Protein AF-A0A2E8E3B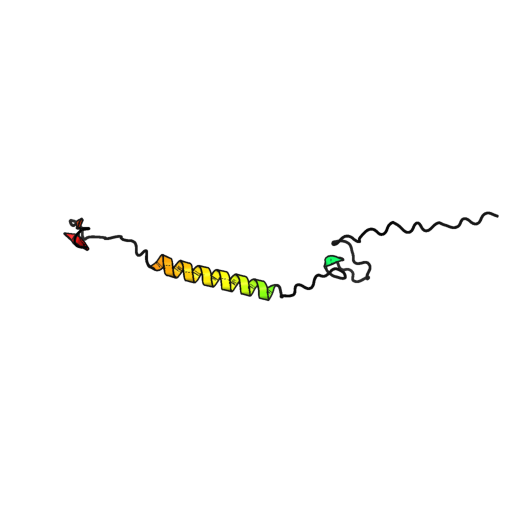2-F1 (afdb_monomer)

Structure (mmCIF, N/CA/C/O backbone):
data_AF-A0A2E8E3B2-F1
#
_entry.id   AF-A0A2E8E3B2-F1
#
loop_
_atom_site.group_PDB
_atom_site.id
_atom_site.type_symbol
_atom_site.label_atom_id
_atom_site.label_alt_id
_atom_site.label_comp_id
_atom_site.label_asym_id
_atom_site.label_entity_id
_atom_site.label_seq_id
_atom_site.pdbx_PDB_ins_code
_atom_site.Cartn_x
_atom_site.Cartn_y
_atom_site.Cartn_z
_atom_site.occupancy
_atom_site.B_iso_or_equiv
_atom_site.auth_seq_id
_atom_site.auth_comp_id
_atom_site.auth_asym_id
_atom_site.auth_atom_id
_atom_site.pdbx_PDB_model_num
ATOM 1 N N . MET A 1 1 ? -35.802 16.783 59.915 1.00 44.31 1 MET A N 1
ATOM 2 C CA . MET A 1 1 ? -35.075 15.614 59.379 1.00 44.31 1 MET A CA 1
ATOM 3 C C . MET A 1 1 ? -34.683 15.970 57.950 1.00 44.31 1 MET A C 1
ATOM 5 O O . MET A 1 1 ? -35.572 16.103 57.124 1.00 44.31 1 MET A O 1
ATOM 9 N N . LYS A 1 2 ? -33.411 16.304 57.694 1.00 42.91 2 LYS A N 1
ATOM 10 C CA . LYS A 1 2 ? -32.905 16.651 56.353 1.00 42.91 2 LYS A CA 1
ATOM 11 C C . LYS A 1 2 ? -32.228 15.405 55.783 1.00 42.91 2 LYS A C 1
ATOM 13 O O . LYS A 1 2 ? -31.177 15.027 56.286 1.00 42.91 2 LYS A O 1
ATOM 18 N N . ALA A 1 3 ? -32.842 14.768 54.792 1.00 50.12 3 ALA A N 1
ATOM 19 C CA . ALA A 1 3 ? -32.172 13.770 53.969 1.00 50.12 3 ALA A CA 1
ATOM 20 C C . ALA A 1 3 ? -31.461 14.523 52.838 1.00 50.12 3 ALA A C 1
ATOM 22 O O . ALA A 1 3 ? -32.109 15.211 52.051 1.00 50.12 3 ALA A O 1
ATOM 23 N N . GLY A 1 4 ? -30.129 14.481 52.848 1.00 52.19 4 GLY A N 1
ATOM 24 C CA . GLY A 1 4 ? -29.297 14.999 51.773 1.00 52.19 4 GLY A CA 1
ATOM 25 C C . GLY A 1 4 ? -29.341 14.031 50.601 1.00 52.19 4 GLY A C 1
ATOM 26 O O . GLY A 1 4 ? -28.909 12.890 50.726 1.00 52.19 4 GLY A O 1
ATOM 27 N N . GLU A 1 5 ? -29.888 14.496 49.488 1.00 60.41 5 GLU A N 1
ATOM 28 C CA . GLU A 1 5 ? -29.707 13.886 48.181 1.00 60.41 5 GLU A CA 1
ATOM 29 C C . GLU A 1 5 ? -28.257 14.147 47.752 1.00 60.41 5 GLU A C 1
ATOM 31 O O . GLU A 1 5 ? -27.846 15.294 47.557 1.00 60.41 5 GLU A O 1
ATOM 36 N N . GLU A 1 6 ? -27.444 13.090 47.713 1.00 62.66 6 GLU A N 1
ATOM 37 C CA . GLU A 1 6 ? -26.096 13.141 47.157 1.00 62.66 6 GLU A CA 1
ATOM 38 C C . GLU A 1 6 ? -26.232 13.367 45.651 1.00 62.66 6 GLU A C 1
ATOM 40 O O . GLU A 1 6 ? -26.609 12.477 44.889 1.00 62.66 6 GLU A O 1
ATOM 45 N N . VAL A 1 7 ? -25.974 14.603 45.230 1.00 59.53 7 VAL A N 1
ATOM 46 C CA . VAL A 1 7 ? -25.894 14.976 43.823 1.00 59.53 7 VAL A CA 1
ATOM 47 C C . VAL A 1 7 ? -24.725 14.206 43.218 1.00 59.53 7 VAL A C 1
ATOM 49 O O . VAL A 1 7 ? -23.569 14.617 43.336 1.00 59.53 7 VAL A O 1
ATOM 52 N N . VAL A 1 8 ? -25.032 13.090 42.555 1.00 63.91 8 VAL A N 1
ATOM 53 C CA . VAL A 1 8 ? -24.123 12.446 41.609 1.00 63.91 8 VAL A CA 1
ATOM 54 C C . VAL A 1 8 ? -23.862 13.477 40.521 1.00 63.91 8 VAL A C 1
ATOM 56 O O . VAL A 1 8 ? -24.670 13.694 39.616 1.00 63.91 8 VAL A O 1
ATOM 59 N N . THR A 1 9 ? -22.744 14.182 40.652 1.00 46.47 9 THR A N 1
ATOM 60 C CA . THR A 1 9 ? -22.241 15.063 39.611 1.00 46.47 9 THR A CA 1
ATOM 61 C C . THR A 1 9 ? -21.865 14.170 38.438 1.00 46.47 9 THR A C 1
ATOM 63 O O . THR A 1 9 ? -20.825 13.515 38.425 1.00 46.47 9 THR A O 1
ATOM 66 N N . VAL A 1 10 ? -22.761 14.083 37.454 1.00 59.38 10 VAL A N 1
ATOM 67 C CA . VAL A 1 10 ? -22.471 13.450 36.170 1.00 59.38 10 VAL A CA 1
ATOM 68 C C . VAL A 1 10 ? -21.380 14.303 35.534 1.00 59.38 10 VAL A C 1
ATOM 70 O O . VAL A 1 10 ? -21.644 15.385 35.007 1.00 59.38 10 VAL A O 1
ATOM 73 N N . ALA A 1 11 ? -20.131 13.867 35.704 1.00 58.31 11 ALA A N 1
ATOM 74 C CA . ALA A 1 11 ? -18.971 14.529 35.144 1.00 58.31 11 ALA A CA 1
ATOM 75 C C . ALA A 1 11 ? -19.213 14.749 33.649 1.00 58.31 11 ALA A C 1
ATOM 77 O O . ALA A 1 11 ? -19.680 13.853 32.943 1.00 58.31 11 ALA A O 1
ATOM 78 N N . SER A 1 12 ? -18.933 15.981 33.219 1.00 51.34 12 SER A N 1
ATOM 79 C CA . SER A 1 12 ? -19.020 16.471 31.846 1.00 51.34 12 SER A CA 1
ATOM 80 C C . SER A 1 12 ? -18.671 15.377 30.838 1.00 51.34 12 SER A C 1
ATOM 82 O O . SER A 1 12 ? -17.690 14.663 31.044 1.00 51.34 12 SER A O 1
ATOM 84 N N . ALA A 1 13 ? -19.465 15.261 29.768 1.00 56.47 13 ALA A N 1
ATOM 85 C CA . ALA A 1 13 ? -19.275 14.350 28.641 1.00 56.47 13 ALA A CA 1
ATOM 86 C C . ALA A 1 13 ? -17.935 14.619 27.925 1.00 56.47 13 ALA A C 1
ATOM 88 O O . ALA A 1 13 ? -17.869 15.145 26.813 1.00 56.47 13 ALA A O 1
ATOM 89 N N . GLY A 1 14 ? -16.837 14.296 28.601 1.00 61.34 14 GLY A N 1
ATOM 90 C CA . GLY A 1 14 ? -15.486 14.353 28.098 1.00 61.34 14 GLY A CA 1
ATOM 91 C C . GLY A 1 14 ? -15.348 13.250 27.072 1.00 61.34 14 GLY A C 1
ATOM 92 O O . GLY A 1 14 ? -15.610 12.082 27.358 1.00 61.34 14 GLY A O 1
ATOM 93 N N . LYS A 1 15 ? -14.964 13.621 25.853 1.00 73.06 15 LYS A N 1
ATOM 94 C CA . LYS A 1 15 ? -14.563 12.649 24.839 1.00 73.06 15 LYS A CA 1
ATOM 95 C C . LYS A 1 15 ? -13.509 11.746 25.467 1.00 73.06 15 LYS A C 1
ATOM 97 O O . LYS A 1 15 ? -12.452 12.239 25.853 1.00 73.06 15 LYS A O 1
ATOM 102 N N . VAL A 1 16 ? -13.816 10.456 25.591 1.00 81.94 16 VAL A N 1
ATOM 103 C CA . VAL A 1 16 ? -12.854 9.481 26.102 1.00 81.94 16 VAL A CA 1
ATOM 104 C C . VAL A 1 16 ? -11.603 9.563 25.222 1.00 81.94 16 VAL A C 1
ATOM 106 O O . VAL A 1 16 ? -11.700 9.619 23.988 1.00 81.94 16 VAL A O 1
ATOM 109 N N . GLY A 1 17 ? -10.432 9.685 25.838 1.00 86.75 17 GLY A N 1
ATOM 110 C CA . GLY A 1 17 ? -9.196 9.874 25.103 1.00 86.75 17 GLY A CA 1
ATOM 111 C C . GLY A 1 17 ? -8.871 8.629 24.288 1.00 86.75 17 GLY A C 1
ATOM 112 O O . GLY A 1 17 ? -9.030 7.491 24.722 1.00 86.75 17 GLY A O 1
ATOM 113 N N . ARG A 1 18 ? -8.341 8.835 23.083 1.00 88.19 18 ARG A N 1
ATOM 114 C CA . ARG A 1 18 ? -7.990 7.769 22.130 1.00 88.19 18 ARG A CA 1
ATOM 115 C C . ARG A 1 18 ? -7.068 6.687 22.742 1.00 88.19 18 ARG A C 1
ATOM 117 O O . ARG A 1 18 ? -7.090 5.531 22.324 1.00 88.19 18 ARG A O 1
ATOM 124 N N . ASN A 1 19 ? -6.252 7.032 23.741 1.00 91.00 19 ASN A N 1
ATOM 125 C CA . ASN A 1 19 ? -5.343 6.099 24.421 1.00 91.00 19 ASN A CA 1
ATOM 126 C C . ASN A 1 19 ? -5.868 5.537 25.755 1.00 91.00 19 ASN A C 1
ATOM 128 O O . ASN A 1 19 ? -5.216 4.635 26.282 1.00 91.00 19 ASN A O 1
ATOM 132 N N . ASP A 1 20 ? -6.992 6.035 26.272 1.00 92.62 20 ASP A N 1
ATOM 133 C CA . ASP A 1 20 ? -7.566 5.613 27.554 1.00 92.62 20 ASP A CA 1
ATOM 134 C C . ASP A 1 20 ? -8.118 4.180 27.484 1.00 92.62 20 ASP A C 1
ATOM 136 O O . ASP A 1 20 ? -8.405 3.682 26.383 1.00 92.62 20 ASP A O 1
ATOM 140 N N . PRO A 1 21 ? -8.254 3.481 28.629 1.00 92.19 21 PRO A N 1
ATOM 141 C CA . PRO A 1 21 ? -8.925 2.186 28.668 1.00 92.19 21 PRO A CA 1
ATOM 142 C C . PRO A 1 21 ? -10.353 2.296 28.121 1.00 92.19 21 PRO A C 1
ATOM 144 O O . PRO A 1 21 ? -11.089 3.233 28.425 1.00 92.19 21 PRO A O 1
ATOM 147 N N . CYS A 1 22 ? -10.752 1.330 27.292 1.00 93.69 22 CYS A N 1
ATOM 148 C CA . CYS A 1 22 ? -12.077 1.326 26.686 1.00 93.69 22 CYS A CA 1
ATOM 149 C C . CYS A 1 22 ? -13.168 1.144 27.756 1.00 93.69 22 CYS A C 1
ATOM 151 O O . CYS A 1 22 ? -13.142 0.130 28.461 1.00 93.69 22 CYS A O 1
ATOM 153 N N . PRO A 1 23 ? -14.189 2.021 27.809 1.00 90.25 23 PRO A N 1
ATOM 154 C CA . PRO A 1 23 ? -15.305 1.883 28.751 1.00 90.25 23 PRO A CA 1
ATOM 155 C C . PRO A 1 23 ? -16.191 0.661 28.457 1.00 90.25 23 PRO A C 1
ATOM 157 O O . PRO A 1 23 ? -17.035 0.293 29.261 1.00 90.25 23 PRO A O 1
ATOM 160 N N . CYS A 1 24 ? -15.976 -0.001 27.318 1.00 91.25 24 CYS A N 1
ATOM 161 C CA . CYS A 1 24 ? -16.642 -1.233 26.919 1.00 91.25 24 CYS A CA 1
ATOM 162 C C . CYS A 1 24 ? -16.196 -2.489 27.697 1.00 91.25 24 CYS A C 1
ATOM 164 O O . CYS A 1 24 ? -16.706 -3.574 27.433 1.00 91.25 24 CYS A O 1
ATOM 166 N N . GLY A 1 25 ? -15.207 -2.381 28.594 1.00 87.06 25 GLY A N 1
ATOM 167 C CA . GLY A 1 25 ? -14.735 -3.509 29.409 1.00 87.06 25 GLY A CA 1
ATOM 168 C C . GLY A 1 25 ? -13.785 -4.476 28.692 1.00 87.06 25 GLY A C 1
ATOM 169 O O . GLY A 1 25 ? -13.454 -5.525 29.230 1.00 87.06 25 GLY A O 1
ATOM 170 N N . SER A 1 26 ? -13.294 -4.133 27.497 1.00 90.12 26 SER A N 1
ATOM 171 C CA . SER A 1 26 ? -12.405 -5.010 26.715 1.00 90.12 26 SER A CA 1
ATOM 172 C C . SER A 1 26 ? -10.963 -5.090 27.232 1.00 90.12 26 SER A C 1
ATOM 174 O O . SER A 1 26 ? -10.172 -5.873 26.708 1.00 90.12 26 SER A O 1
ATOM 176 N N . GLY A 1 27 ? -10.579 -4.228 28.181 1.00 90.81 27 GLY A N 1
ATOM 177 C CA . GLY A 1 27 ? -9.194 -4.082 28.648 1.00 90.81 27 GLY A CA 1
ATOM 178 C C . GLY A 1 27 ? -8.227 -3.475 27.616 1.00 90.81 27 GLY A C 1
ATOM 179 O O . GLY A 1 27 ? -7.040 -3.332 27.895 1.00 90.81 27 GLY A O 1
ATOM 180 N N . LYS A 1 28 ? -8.706 -3.100 26.421 1.00 91.94 28 LYS A N 1
ATOM 181 C CA . LYS A 1 28 ? -7.907 -2.488 25.343 1.00 91.94 28 LYS A CA 1
ATOM 182 C C . LYS A 1 28 ? -8.002 -0.959 25.379 1.00 91.94 28 LYS A C 1
ATOM 184 O O . LYS A 1 28 ? -8.946 -0.403 25.936 1.00 91.94 28 LYS A O 1
ATOM 189 N N . LYS A 1 29 ? -7.063 -0.269 24.719 1.00 91.81 29 LYS A N 1
ATOM 190 C CA . LYS A 1 29 ? -7.148 1.187 24.488 1.00 91.81 29 LYS A CA 1
ATOM 191 C C . LYS A 1 29 ? -8.349 1.517 23.601 1.00 91.81 29 LYS A C 1
ATOM 193 O O . LYS A 1 29 ? -8.614 0.779 22.650 1.00 91.81 29 LYS A O 1
ATOM 198 N N . TYR A 1 30 ? -9.017 2.644 23.838 1.00 92.81 30 TYR A N 1
ATOM 199 C CA . TYR A 1 30 ? -10.216 3.058 23.101 1.00 92.81 30 TYR A CA 1
ATOM 200 C C . TYR A 1 30 ? -10.025 3.038 21.570 1.00 92.81 30 TYR A C 1
ATOM 202 O O . TYR A 1 30 ? -10.830 2.433 20.858 1.00 92.81 30 TYR A O 1
ATOM 210 N N . LYS A 1 31 ? -8.886 3.536 21.060 1.00 90.81 31 LYS A N 1
ATOM 211 C CA . LYS A 1 31 ? -8.507 3.502 19.624 1.00 90.81 31 LYS A CA 1
ATOM 212 C C . LYS A 1 31 ? -8.324 2.126 19.003 1.00 90.81 31 LYS A C 1
ATOM 214 O O . LYS A 1 31 ? -8.270 2.007 17.785 1.00 90.81 31 LYS A O 1
ATOM 219 N N . GLN A 1 32 ? -8.105 1.113 19.831 1.00 90.31 32 GLN A N 1
ATOM 220 C CA . GLN A 1 32 ? -7.904 -0.273 19.410 1.00 90.31 32 GLN A CA 1
ATOM 221 C C . GLN A 1 32 ? -9.147 -1.125 19.691 1.00 90.31 32 GLN A C 1
ATOM 223 O O . GLN A 1 32 ? -9.092 -2.342 19.539 1.00 90.31 32 GLN A O 1
ATOM 228 N N . CYS A 1 33 ? -10.240 -0.502 20.142 1.00 92.50 33 CYS A N 1
ATOM 229 C CA . CYS A 1 33 ? -11.496 -1.169 20.437 1.00 92.50 33 CYS A CA 1
ATOM 230 C C . CYS A 1 33 ? -12.671 -0.419 19.793 1.00 92.50 33 CYS A C 1
ATOM 232 O O . CYS A 1 33 ? -12.893 -0.581 18.600 1.00 92.50 33 CYS A O 1
ATOM 234 N N . CYS A 1 34 ? -13.399 0.421 20.531 1.00 91.31 34 CYS A N 1
ATOM 235 C CA . CYS A 1 34 ? -14.583 1.111 20.007 1.00 91.31 34 CYS A CA 1
ATOM 236 C C . CYS A 1 34 ? -14.279 2.182 18.944 1.00 91.31 34 CYS A C 1
ATOM 238 O O . CYS A 1 34 ? -15.145 2.483 18.132 1.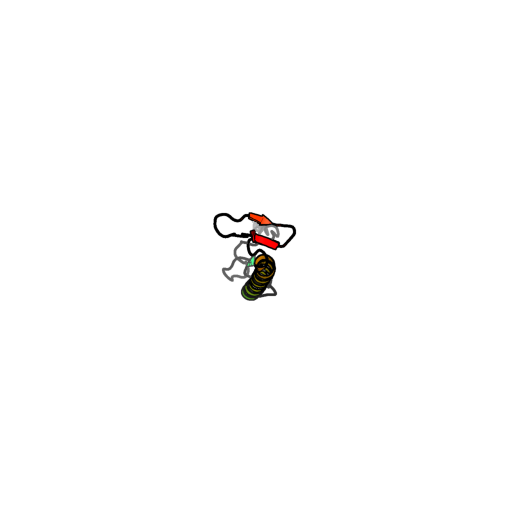00 91.31 34 CYS A O 1
ATOM 240 N N . GLU A 1 35 ? -13.066 2.740 18.913 1.00 89.06 35 GLU A N 1
ATOM 241 C CA . GLU A 1 35 ? -12.634 3.722 17.901 1.00 89.06 35 GLU A CA 1
ATOM 242 C C . GLU A 1 35 ? -11.632 3.110 16.902 1.00 89.06 35 GLU A C 1
ATOM 244 O O . GLU A 1 35 ? -10.817 3.806 16.284 1.00 89.06 35 GLU A O 1
ATOM 249 N N . GLN A 1 36 ? -11.654 1.783 16.750 1.00 85.56 36 GLN A N 1
ATOM 250 C CA . GLN A 1 36 ? -10.811 1.100 15.781 1.00 85.56 36 GLN A CA 1
ATOM 251 C C . GLN A 1 36 ? -11.240 1.494 14.363 1.00 85.56 36 GLN A C 1
ATOM 253 O O . GLN A 1 36 ? -12.247 1.026 13.837 1.00 85.56 36 GLN A O 1
ATOM 258 N N . LYS A 1 37 ? -10.450 2.354 13.712 1.00 81.00 37 LYS A N 1
ATOM 259 C CA . LYS A 1 37 ? -10.595 2.597 12.275 1.00 81.00 37 LYS A CA 1
ATOM 260 C C . LYS A 1 37 ? -10.208 1.305 11.562 1.00 81.00 37 LYS A C 1
ATOM 262 O O . LYS A 1 37 ? -9.063 0.867 11.675 1.00 81.00 37 LYS A O 1
ATOM 267 N N . ALA A 1 38 ? -11.154 0.685 10.862 1.00 68.06 38 ALA A N 1
ATOM 268 C CA . ALA A 1 38 ? -10.844 -0.423 9.976 1.00 68.06 38 ALA A CA 1
ATOM 269 C C . ALA A 1 38 ? -9.883 0.105 8.904 1.00 68.06 38 ALA A C 1
ATOM 271 O O . ALA A 1 38 ? -10.266 0.889 8.036 1.00 68.06 38 ALA A O 1
ATOM 272 N N . HIS A 1 39 ? -8.607 -0.263 9.004 1.00 66.44 39 HIS A N 1
ATOM 273 C CA . HIS A 1 39 ? -7.685 -0.069 7.900 1.00 66.44 39 HIS A CA 1
ATOM 274 C C . HIS A 1 39 ? -8.194 -0.966 6.771 1.00 66.44 39 HIS A C 1
ATOM 276 O O . HIS A 1 39 ? -8.145 -2.187 6.885 1.00 66.44 39 HIS A O 1
ATOM 282 N N . ALA A 1 40 ? -8.757 -0.351 5.728 1.00 67.12 40 ALA A N 1
ATOM 283 C CA . ALA A 1 40 ? -9.401 -1.060 4.623 1.00 67.12 40 ALA A CA 1
ATOM 284 C C . ALA A 1 40 ? -8.438 -1.998 3.867 1.00 67.12 40 ALA A C 1
ATOM 286 O O . ALA A 1 40 ? -8.884 -2.916 3.188 1.00 67.12 40 ALA A O 1
ATOM 287 N N . LEU A 1 41 ? -7.124 -1.798 4.017 1.00 66.44 41 LEU A N 1
ATOM 288 C CA . LEU A 1 41 ? -6.080 -2.707 3.558 1.00 66.44 41 LEU A CA 1
ATOM 289 C C . LEU A 1 41 ? -5.267 -3.213 4.754 1.00 66.44 41 LEU A C 1
ATOM 291 O O . LEU A 1 41 ? -4.917 -2.444 5.654 1.00 66.44 41 LEU A O 1
ATOM 295 N N . SER A 1 42 ? -4.937 -4.507 4.744 1.00 79.94 42 SER A N 1
ATOM 296 C CA . SER A 1 42 ? -4.056 -5.102 5.747 1.00 79.94 42 SER A CA 1
ATOM 297 C C . SER A 1 42 ? -2.671 -4.431 5.708 1.00 79.94 42 SER A C 1
ATOM 299 O O . SER A 1 42 ? -2.211 -4.031 4.635 1.00 79.94 42 SER A O 1
ATOM 301 N N . PRO A 1 43 ? -1.955 -4.337 6.844 1.00 83.19 43 PRO A N 1
ATOM 302 C CA . PRO A 1 43 ? -0.584 -3.822 6.862 1.00 83.19 43 PRO A CA 1
ATOM 303 C C . PRO A 1 43 ? 0.335 -4.543 5.862 1.00 83.19 43 PRO A C 1
ATOM 305 O O . PRO A 1 43 ? 1.213 -3.925 5.271 1.00 83.19 43 PRO A O 1
ATOM 308 N N . MET A 1 44 ? 0.077 -5.833 5.619 1.00 78.94 44 MET A N 1
ATOM 309 C CA . MET A 1 44 ? 0.819 -6.654 4.659 1.00 78.94 44 MET A CA 1
ATOM 310 C C . MET A 1 44 ? 0.554 -6.257 3.206 1.00 78.94 44 MET A C 1
ATOM 312 O O . MET A 1 44 ? 1.485 -6.234 2.406 1.00 78.94 44 MET A O 1
ATOM 316 N N . ALA A 1 45 ? -0.684 -5.888 2.864 1.00 87.88 45 ALA A N 1
ATOM 317 C CA . ALA A 1 45 ? -1.012 -5.404 1.526 1.00 87.88 45 ALA A CA 1
ATOM 318 C C . ALA A 1 45 ? -0.274 -4.094 1.209 1.00 87.88 45 ALA A C 1
ATOM 320 O O . ALA A 1 45 ? 0.244 -3.931 0.109 1.00 87.88 45 ALA A O 1
ATOM 321 N N . TRP A 1 46 ? -0.154 -3.186 2.182 1.00 86.94 46 TRP A N 1
ATOM 322 C CA . TRP A 1 46 ? 0.602 -1.946 1.986 1.00 86.94 46 TRP A CA 1
ATOM 323 C C . TRP A 1 46 ? 2.113 -2.234 1.878 1.00 86.94 46 TRP A C 1
ATOM 325 O O . TRP A 1 46 ? 2.768 -1.750 0.964 1.00 86.94 46 TRP A O 1
ATOM 335 N N . ILE A 1 47 ? 2.677 -3.112 2.714 1.00 89.69 47 ILE A N 1
ATOM 336 C CA . ILE A 1 47 ? 4.094 -3.506 2.578 1.00 89.69 47 ILE A CA 1
ATOM 337 C C . ILE A 1 47 ? 4.380 -4.091 1.184 1.00 89.69 47 ILE A C 1
ATOM 339 O O . ILE A 1 47 ? 5.378 -3.727 0.565 1.00 89.69 47 ILE A O 1
ATOM 343 N N . ALA A 1 48 ? 3.485 -4.931 0.657 1.00 92.75 48 ALA A N 1
ATOM 344 C CA . ALA A 1 48 ? 3.618 -5.491 -0.685 1.00 92.75 48 ALA A CA 1
ATOM 345 C C . ALA A 1 48 ? 3.551 -4.414 -1.783 1.00 92.75 48 ALA A C 1
ATOM 347 O O . ALA A 1 48 ? 4.392 -4.407 -2.677 1.00 92.75 48 ALA A O 1
ATOM 348 N N . ILE A 1 49 ? 2.605 -3.471 -1.700 1.00 91.50 49 ILE A N 1
ATOM 349 C CA . ILE A 1 49 ? 2.474 -2.381 -2.682 1.00 91.50 49 ILE A CA 1
ATOM 350 C C . ILE A 1 49 ? 3.713 -1.470 -2.664 1.00 91.50 49 ILE A C 1
ATOM 352 O O . ILE A 1 49 ? 4.247 -1.169 -3.732 1.00 91.50 49 ILE A O 1
ATOM 356 N N . VAL A 1 50 ? 4.211 -1.066 -1.483 1.00 94.62 50 VAL A N 1
ATOM 357 C CA . VAL A 1 50 ? 5.464 -0.285 -1.384 1.00 94.62 50 VAL A CA 1
ATOM 358 C C . VAL A 1 50 ? 6.622 -1.081 -1.971 1.00 94.62 50 VAL A C 1
ATOM 360 O O . VAL A 1 50 ? 7.376 -0.552 -2.782 1.00 94.62 50 VAL A O 1
ATOM 363 N N . GLY A 1 51 ? 6.770 -2.345 -1.570 1.00 94.38 51 GLY A N 1
ATOM 364 C CA . GLY A 1 51 ? 7.878 -3.193 -1.999 1.00 94.38 51 GLY A CA 1
ATOM 365 C C . GLY A 1 51 ? 7.928 -3.361 -3.517 1.00 94.38 51 GLY A C 1
ATOM 366 O O . GLY A 1 51 ? 8.987 -3.189 -4.115 1.00 94.38 51 GLY A O 1
ATOM 367 N N . VAL A 1 52 ? 6.778 -3.613 -4.151 1.00 95.38 52 VAL A N 1
ATOM 368 C CA . VAL A 1 52 ? 6.667 -3.720 -5.615 1.00 95.38 52 VAL A CA 1
ATOM 369 C C . VAL A 1 52 ? 6.993 -2.389 -6.291 1.00 95.38 52 VAL A C 1
ATOM 371 O O . VAL A 1 52 ? 7.739 -2.379 -7.267 1.00 95.38 52 VAL A O 1
ATOM 374 N N . ALA A 1 53 ? 6.499 -1.265 -5.767 1.00 95.19 53 ALA A N 1
ATOM 375 C CA . ALA A 1 53 ? 6.799 0.054 -6.321 1.00 95.19 53 ALA A CA 1
ATOM 376 C C . ALA A 1 53 ? 8.298 0.387 -6.241 1.00 95.19 53 ALA A C 1
ATOM 378 O O . ALA A 1 53 ? 8.879 0.843 -7.222 1.00 95.19 53 ALA A O 1
ATOM 379 N N . VAL A 1 54 ? 8.949 0.112 -5.107 1.00 96.06 54 VAL A N 1
ATOM 380 C CA . VAL A 1 54 ? 10.392 0.339 -4.924 1.00 96.06 54 VAL A CA 1
ATOM 381 C C . VAL A 1 54 ? 11.214 -0.567 -5.840 1.00 96.06 54 VAL A C 1
ATOM 383 O O . VAL A 1 54 ? 12.153 -0.089 -6.472 1.00 96.06 54 VAL A O 1
ATOM 386 N N . ALA A 1 55 ? 10.851 -1.845 -5.967 1.00 94.69 55 ALA A N 1
ATOM 387 C CA . ALA A 1 55 ? 11.529 -2.774 -6.869 1.00 94.69 55 ALA A CA 1
ATOM 388 C C . ALA A 1 55 ? 11.380 -2.362 -8.343 1.00 94.69 55 ALA A C 1
ATOM 390 O O . ALA A 1 55 ? 12.354 -2.400 -9.093 1.00 94.69 55 ALA A O 1
ATOM 391 N N . ALA A 1 56 ? 10.190 -1.909 -8.749 1.00 95.19 56 ALA A N 1
ATOM 392 C CA . ALA A 1 56 ? 9.951 -1.389 -10.092 1.00 95.19 56 ALA A CA 1
ATOM 393 C C . ALA A 1 56 ? 10.776 -0.121 -10.359 1.00 95.19 56 ALA A C 1
ATOM 395 O O . ALA A 1 56 ? 11.439 -0.033 -11.387 1.00 95.19 56 ALA A O 1
ATOM 396 N N . LEU A 1 57 ? 10.805 0.830 -9.420 1.00 93.62 57 LEU A N 1
ATOM 397 C CA . LEU A 1 57 ? 11.629 2.036 -9.539 1.00 93.62 57 LEU A CA 1
ATOM 398 C C . LEU A 1 57 ? 13.125 1.702 -9.606 1.00 93.62 57 LEU A C 1
ATOM 400 O O . LEU A 1 57 ? 13.827 2.265 -10.440 1.00 93.62 57 LEU A O 1
ATOM 404 N N . ALA A 1 58 ? 13.608 0.760 -8.795 1.00 91.94 58 ALA A N 1
ATOM 405 C CA . ALA A 1 58 ? 14.995 0.303 -8.838 1.00 91.94 58 ALA A CA 1
ATOM 406 C C . ALA A 1 58 ? 15.345 -0.367 -10.178 1.00 91.94 58 ALA A C 1
ATOM 408 O O . ALA A 1 58 ? 16.406 -0.092 -10.728 1.00 91.94 58 ALA A O 1
ATOM 409 N N . ALA A 1 59 ? 14.451 -1.188 -10.738 1.00 91.38 59 ALA A N 1
ATOM 410 C CA . ALA A 1 59 ? 14.639 -1.805 -12.052 1.00 91.38 59 ALA A CA 1
ATOM 411 C C . ALA A 1 59 ? 14.645 -0.769 -13.189 1.00 91.38 59 ALA A C 1
ATOM 413 O O . ALA A 1 59 ? 15.459 -0.866 -14.109 1.00 91.38 59 ALA A O 1
ATOM 414 N N . ILE A 1 60 ? 13.778 0.246 -13.110 1.00 90.75 60 ILE A N 1
ATOM 415 C CA . ILE A 1 60 ? 13.741 1.361 -14.066 1.00 90.75 60 ILE A CA 1
ATOM 416 C C . ILE A 1 60 ? 15.051 2.151 -13.991 1.00 90.75 60 ILE A C 1
ATOM 418 O O . ILE A 1 60 ? 15.701 2.337 -15.013 1.00 90.75 60 ILE A O 1
ATOM 422 N N . ILE A 1 61 ? 15.481 2.553 -12.791 1.00 89.69 61 ILE A N 1
ATOM 423 C CA . ILE A 1 61 ? 16.749 3.270 -12.583 1.00 89.69 61 ILE A CA 1
ATOM 424 C C . ILE A 1 61 ? 17.923 2.437 -13.102 1.00 89.69 61 ILE A C 1
ATOM 426 O O . ILE A 1 61 ? 18.729 2.953 -13.871 1.00 89.69 61 ILE A O 1
ATOM 430 N N . LEU A 1 62 ? 17.986 1.148 -12.752 1.00 84.31 62 LEU A N 1
ATOM 431 C CA . LEU A 1 62 ? 19.059 0.261 -13.192 1.00 84.31 62 LEU A CA 1
ATOM 432 C C . LEU A 1 62 ? 19.131 0.182 -14.724 1.00 84.31 62 LEU A C 1
ATOM 434 O O . LEU A 1 62 ? 20.222 0.291 -15.275 1.00 84.31 62 LEU A O 1
ATOM 438 N N . SER A 1 63 ? 17.977 0.107 -15.398 1.00 82.88 63 SER A N 1
ATOM 439 C CA . SER A 1 63 ? 17.878 0.092 -16.867 1.00 82.88 63 SER A CA 1
ATOM 440 C C . SER A 1 63 ? 18.390 1.381 -17.527 1.00 82.88 63 SER A C 1
ATOM 442 O O . SER A 1 63 ? 18.915 1.329 -18.636 1.00 82.88 63 SER A O 1
ATOM 444 N N . PHE A 1 64 ? 18.267 2.535 -16.861 1.00 76.06 64 PHE A N 1
ATOM 445 C CA . PHE A 1 64 ? 18.827 3.809 -17.336 1.00 76.06 64 PHE A CA 1
ATOM 446 C C . PHE A 1 64 ? 20.309 3.990 -16.969 1.00 76.06 64 PHE A C 1
ATOM 448 O O . PHE A 1 64 ? 21.031 4.695 -17.669 1.00 76.06 64 PHE A O 1
ATOM 455 N N . THR A 1 65 ? 20.791 3.359 -15.895 1.00 64.31 65 THR A N 1
ATOM 456 C CA . THR A 1 65 ? 22.199 3.460 -15.464 1.00 64.31 65 THR A CA 1
ATOM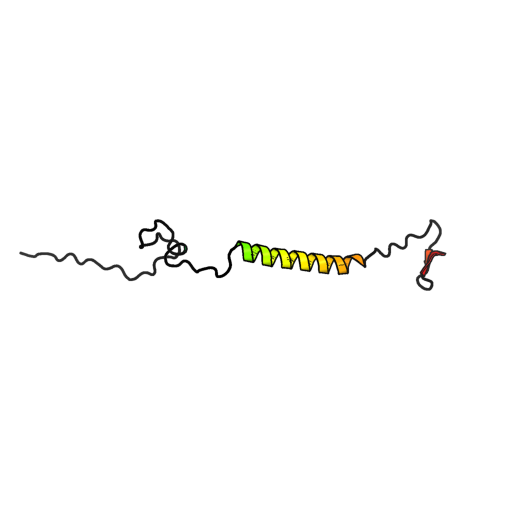 457 C C . THR A 1 65 ? 23.130 2.449 -16.137 1.00 64.31 65 THR A C 1
ATOM 459 O O . THR A 1 65 ? 24.335 2.675 -16.168 1.00 64.31 65 THR A O 1
ATOM 462 N N . THR A 1 66 ? 22.617 1.364 -16.732 1.00 57.66 66 THR A N 1
ATOM 463 C CA . THR A 1 66 ? 23.446 0.395 -17.480 1.00 57.66 66 THR A CA 1
ATOM 464 C C . THR A 1 66 ? 23.976 0.928 -18.815 1.00 57.66 66 THR A C 1
ATOM 466 O O . THR A 1 66 ? 24.814 0.275 -19.423 1.00 57.66 66 THR A O 1
ATOM 469 N N . THR A 1 67 ? 23.537 2.103 -19.286 1.00 56.12 67 THR A N 1
ATOM 470 C CA . THR A 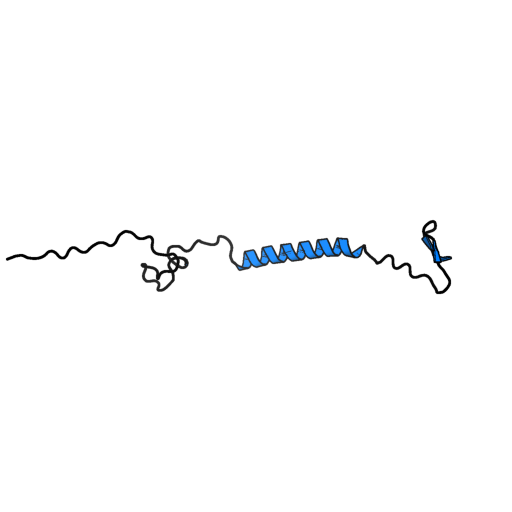1 67 ? 24.115 2.749 -20.484 1.00 56.12 67 THR A CA 1
ATOM 471 C C . THR A 1 67 ? 25.2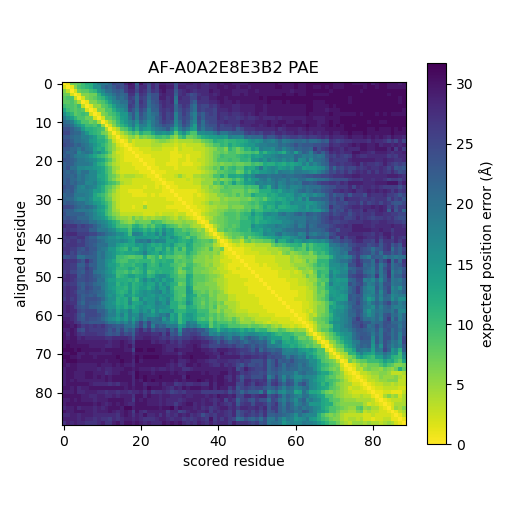08 3.763 -20.174 1.00 56.12 67 THR A C 1
ATOM 473 O O . THR A 1 67 ? 25.795 4.310 -21.102 1.00 56.12 67 THR A O 1
ATOM 476 N N . THR A 1 68 ? 25.544 3.996 -18.904 1.00 55.69 68 THR A N 1
ATOM 477 C CA . THR A 1 68 ? 26.838 4.600 -18.570 1.00 55.69 68 THR A CA 1
ATOM 478 C C . THR A 1 68 ? 27.848 3.486 -18.335 1.00 55.69 68 THR A C 1
ATOM 480 O O . THR A 1 68 ? 28.432 3.376 -17.259 1.00 55.69 68 THR A O 1
ATOM 483 N N . GLU A 1 69 ? 28.058 2.653 -19.359 1.00 55.75 69 GLU A N 1
ATOM 484 C CA . GLU A 1 69 ? 29.404 2.151 -19.611 1.00 55.75 69 GLU A CA 1
ATOM 485 C C . GLU A 1 69 ? 30.266 3.406 -19.649 1.00 55.75 69 GLU A C 1
ATOM 487 O O . GLU A 1 69 ? 30.094 4.285 -20.498 1.00 55.75 69 GLU A O 1
ATOM 492 N N . L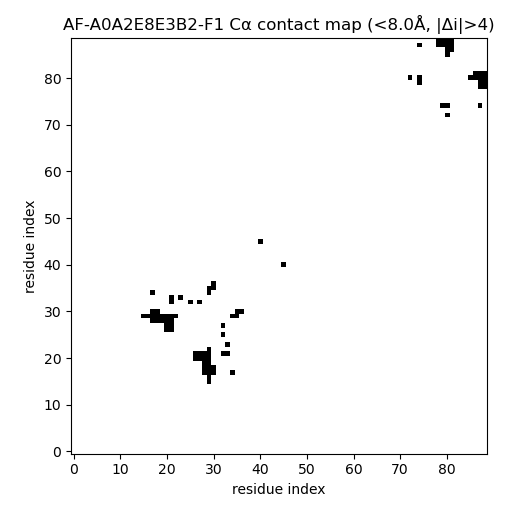EU A 1 70 ? 31.086 3.544 -18.614 1.00 53.16 70 LEU A N 1
ATOM 493 C CA . LEU A 1 70 ? 32.115 4.550 -18.520 1.00 53.16 70 LEU A CA 1
ATOM 494 C C . LEU A 1 70 ? 32.745 4.638 -19.910 1.00 53.16 70 LEU A C 1
ATOM 496 O O . LEU A 1 70 ? 33.280 3.650 -20.413 1.00 53.16 70 LEU A O 1
ATOM 500 N N . THR A 1 71 ? 32.689 5.817 -20.522 1.00 51.69 71 THR A N 1
ATOM 501 C CA . THR A 1 71 ? 33.558 6.222 -21.626 1.00 51.69 71 THR A CA 1
ATOM 502 C C . THR A 1 71 ? 35.006 6.249 -21.131 1.00 51.69 71 THR A C 1
ATOM 504 O O . THR A 1 71 ? 35.705 7.251 -21.250 1.00 51.69 71 THR A O 1
ATOM 507 N N . ASN A 1 72 ? 35.467 5.162 -20.518 1.00 57.16 72 ASN A N 1
ATOM 508 C CA . ASN A 1 72 ? 36.850 4.887 -20.236 1.00 57.16 72 ASN A CA 1
ATOM 509 C C . ASN A 1 72 ? 37.395 4.230 -21.491 1.00 57.16 72 ASN A C 1
ATOM 511 O O . ASN A 1 72 ? 37.696 3.037 -21.558 1.00 57.16 72 ASN A O 1
ATOM 515 N N . ILE A 1 73 ? 37.427 5.060 -22.525 1.00 63.88 73 ILE A N 1
ATOM 516 C CA . ILE A 1 73 ? 38.249 4.862 -23.691 1.00 63.88 73 ILE A CA 1
ATOM 517 C C . ILE A 1 73 ? 39.670 4.677 -23.161 1.00 63.88 73 ILE A C 1
ATOM 519 O O . ILE A 1 73 ? 40.371 5.630 -22.826 1.00 63.88 73 ILE A O 1
ATOM 523 N N . THR A 1 74 ? 40.055 3.420 -22.999 1.00 63.75 74 THR A N 1
ATOM 524 C CA . THR A 1 74 ? 41.368 3.044 -22.499 1.00 63.75 74 THR A CA 1
ATOM 525 C C . THR A 1 74 ? 42.155 2.618 -23.727 1.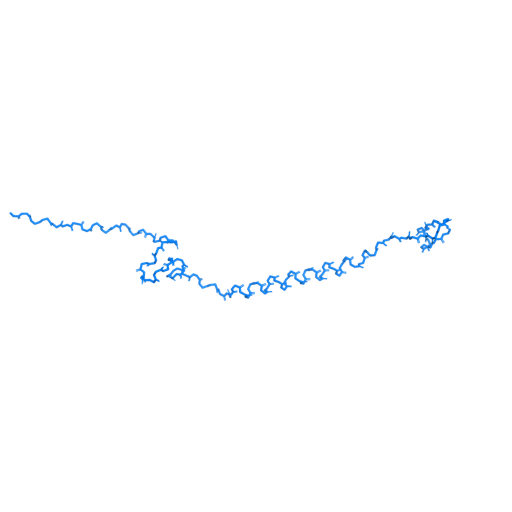00 63.75 74 THR A C 1
ATOM 527 O O . THR A 1 74 ? 41.996 1.502 -24.217 1.00 63.75 74 THR A O 1
ATOM 530 N N . CYS A 1 75 ? 42.928 3.545 -24.293 1.00 73.19 75 CYS A N 1
ATOM 531 C CA . CYS A 1 75 ? 43.802 3.247 -25.425 1.00 73.19 75 CYS A CA 1
ATOM 532 C C . CYS A 1 75 ? 45.062 2.491 -24.949 1.00 73.19 75 CYS A C 1
ATOM 534 O O . CYS A 1 75 ? 45.499 2.686 -23.810 1.00 73.19 75 CYS A O 1
ATOM 536 N N . PRO A 1 76 ? 45.676 1.646 -25.802 1.00 80.25 76 PRO A N 1
ATOM 537 C CA . PRO A 1 76 ? 46.979 1.041 -25.530 1.00 80.25 76 PRO A CA 1
ATOM 538 C C . PRO A 1 76 ? 48.050 2.107 -25.223 1.00 80.25 76 PRO A C 1
ATOM 540 O O . PRO A 1 76 ? 47.950 3.237 -25.710 1.00 80.25 76 PRO A O 1
ATOM 543 N N . PRO A 1 77 ? 49.090 1.782 -24.434 1.00 80.75 77 PRO A N 1
ATOM 544 C CA . PRO A 1 77 ? 50.116 2.747 -24.048 1.00 80.75 77 PRO A CA 1
ATOM 545 C C . PRO A 1 77 ? 50.820 3.337 -25.279 1.00 80.75 77 PRO A C 1
ATOM 547 O O . PRO A 1 77 ? 51.359 2.604 -26.104 1.00 80.75 77 PRO A O 1
ATOM 550 N N . GLY A 1 78 ? 50.823 4.671 -25.375 1.00 78.88 78 GLY A N 1
ATOM 551 C CA . GLY A 1 78 ? 51.417 5.421 -26.489 1.00 78.88 78 GLY A CA 1
ATOM 552 C C . GLY A 1 78 ? 50.422 5.902 -27.549 1.00 78.88 78 GLY A C 1
ATOM 553 O O . GLY A 1 78 ? 50.852 6.433 -28.569 1.00 78.88 78 GLY A O 1
ATOM 554 N N . GLN A 1 79 ? 49.119 5.726 -27.323 1.00 77.88 79 GLN A N 1
ATOM 555 C CA . GLN A 1 79 ? 48.071 6.137 -28.254 1.00 77.88 79 GLN A CA 1
ATOM 556 C C . GLN A 1 79 ? 47.095 7.110 -27.586 1.00 77.88 79 GLN A C 1
ATOM 558 O O . GLN A 1 79 ? 46.805 6.979 -26.392 1.00 77.88 79 GLN A O 1
ATOM 563 N N . MET A 1 80 ? 46.573 8.075 -28.343 1.00 82.50 80 MET A N 1
ATOM 564 C CA . MET A 1 80 ? 45.538 9.004 -27.870 1.00 82.50 80 MET A CA 1
ATOM 565 C C . MET A 1 80 ? 44.203 8.721 -28.556 1.00 82.50 80 MET A C 1
ATOM 567 O O . MET A 1 80 ? 44.153 8.334 -29.722 1.00 82.50 80 MET A O 1
ATOM 571 N N . TRP A 1 81 ? 43.101 8.922 -27.840 1.00 81.44 81 TRP A N 1
ATOM 572 C CA . TRP A 1 8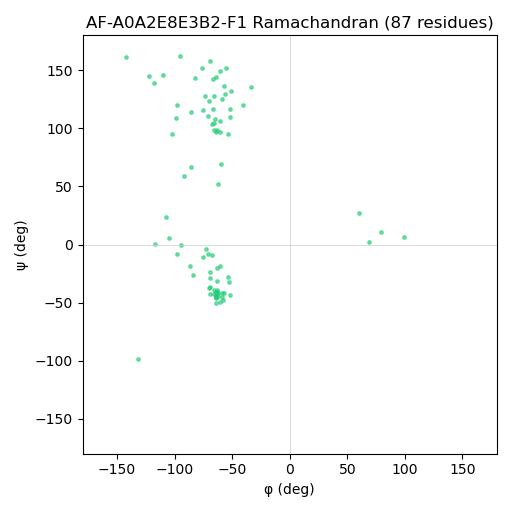1 ? 41.777 8.816 -28.442 1.00 81.44 81 TRP A CA 1
ATOM 573 C C . TRP A 1 81 ? 41.484 10.015 -29.330 1.00 81.44 81 TRP A C 1
ATOM 575 O O . TRP A 1 81 ? 41.542 11.154 -28.859 1.00 81.44 81 TRP A O 1
ATOM 585 N N . SER A 1 82 ? 41.087 9.759 -30.576 1.00 80.81 82 SER A N 1
ATOM 586 C CA . SER A 1 82 ? 40.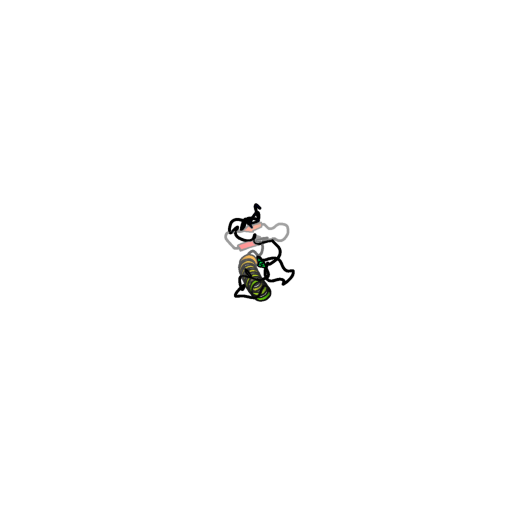578 10.812 -31.443 1.00 80.81 82 SER A CA 1
ATOM 587 C C . SER A 1 82 ? 39.051 10.839 -31.443 1.00 80.81 82 SER A C 1
ATOM 589 O O . SER A 1 82 ? 38.382 9.876 -31.823 1.00 80.81 82 SER A O 1
ATOM 591 N N . VAL A 1 83 ? 38.488 11.976 -31.029 1.00 83.69 83 VAL A N 1
ATOM 592 C CA . VAL A 1 83 ? 37.033 12.184 -30.916 1.00 83.69 83 VAL A CA 1
ATOM 593 C C . VAL A 1 83 ? 36.356 12.231 -32.291 1.00 83.69 83 VAL A C 1
ATOM 595 O O . VAL A 1 83 ? 35.200 11.843 -32.416 1.00 83.69 83 VAL A O 1
ATOM 598 N N . GLU A 1 84 ? 37.077 12.668 -33.325 1.00 80.25 84 GLU A N 1
ATOM 599 C CA . GLU A 1 84 ? 36.576 12.777 -34.706 1.00 80.25 84 GLU A CA 1
ATOM 600 C C . GLU A 1 84 ? 36.322 11.413 -35.361 1.00 80.25 84 GLU A C 1
ATOM 602 O O . GLU A 1 84 ? 35.343 11.262 -36.087 1.00 80.25 84 GLU A O 1
ATOM 607 N N . HIS A 1 85 ? 37.163 10.413 -35.083 1.00 78.62 85 HIS A N 1
ATOM 608 C CA . HIS A 1 85 ? 37.103 9.119 -35.767 1.00 78.62 85 HIS A CA 1
ATOM 609 C C . HIS A 1 85 ? 36.790 7.936 -34.846 1.00 78.62 85 HIS A C 1
ATOM 611 O O . HIS A 1 85 ? 36.729 6.800 -35.319 1.00 78.62 85 HIS A O 1
ATOM 617 N N . GLY A 1 86 ? 36.595 8.171 -33.547 1.00 81.50 86 GLY A N 1
ATOM 618 C CA . GLY A 1 86 ? 36.172 7.139 -32.601 1.00 81.50 86 GLY A CA 1
ATOM 619 C C . GLY A 1 86 ? 37.137 5.952 -32.485 1.00 81.50 86 GLY A C 1
ATOM 620 O O . GLY A 1 86 ? 36.695 4.843 -32.188 1.00 81.50 86 GLY A O 1
ATOM 621 N N . HIS A 1 87 ? 38.431 6.159 -32.754 1.00 84.06 87 HIS A N 1
ATOM 622 C CA . HIS A 1 87 ? 39.482 5.159 -32.567 1.00 84.06 87 HIS A CA 1
ATOM 623 C C . HIS A 1 87 ? 40.783 5.793 -32.048 1.00 84.06 87 HIS A C 1
ATOM 625 O O . HIS A 1 87 ? 40.971 7.011 -32.103 1.00 84.06 87 HIS A O 1
ATOM 631 N N . CYS A 1 88 ? 41.656 4.956 -31.481 1.00 83.56 88 CYS A N 1
ATOM 632 C CA . CYS A 1 88 ? 42.969 5.364 -30.979 1.00 83.56 88 CYS A CA 1
ATOM 633 C C . CYS A 1 88 ? 43.995 5.420 -32.127 1.00 83.56 88 CYS A C 1
ATOM 635 O O . CYS A 1 88 ? 43.959 4.561 -33.011 1.00 83.56 88 CYS A O 1
ATOM 637 N N . HIS A 1 89 ? 44.905 6.394 -32.068 1.00 76.12 89 HIS A N 1
ATOM 638 C CA . HIS A 1 89 ? 46.044 6.599 -32.977 1.00 76.12 89 HIS A CA 1
ATOM 639 C C . HIS A 1 89 ? 47.356 6.764 -32.227 1.00 76.12 89 HIS A C 1
ATOM 641 O O . HIS A 1 89 ? 47.303 7.116 -31.023 1.00 76.12 89 HIS A O 1
#

Foldseek 3Di:
DDDDDPPPPPPPPPDQDQQDQPPVPPRHGCCVPVVPDPPVDDPVVVVVVVVVVVVVVVVVVVVVCVVPPPPPPPDDPPWDQDPVPRDTD

Sequence (89 aa):
MKAGEEVVTVASAGKVGRNDPCPCGSGKKYKQCCEQKAHALSPMAWIAIVGVAVAALAAIILSFTTTTELTNITCPPGQMWSVEHGHCH

Radius of gyration: 35.45 Å; Cα contacts (8 Å, |Δi|>4): 45; chains: 1; bounding box: 86×23×95 Å

Mean predicted aligned error: 17.69 Å

Solvent-accessible surface area (backbone atoms only — not comparable to full-atom values): 5875 Å² total; per-residue (Å²): 138,87,83,80,79,82,76,78,74,77,71,74,93,66,78,80,52,60,76,38,73,30,91,84,71,76,82,38,35,19,42,75,52,92,57,46,74,79,66,92,60,55,74,66,57,52,52,50,54,53,50,52,52,52,52,51,51,51,53,52,51,49,65,66,53,68,72,62,65,72,88,69,80,75,56,64,94,92,40,50,78,38,85,91,74,76,47,67,86

Secondary structure (DSSP, 8-state):
-------------PPPPTTSBPTTSSSSBGGGTTT----SS-HHHHHHHHHHHHHHHHHHHHHHHTT-------PPTT--EETTTTEE-

pLDDT: mean 77.79, std 14.99, range [42.91, 96.06]